Protein AF-A0A7Z7BJ30-F1 (afdb_monomer)

Sequence (105 aa):
MKLLREDDWEMKIEAAMLAGTHWANYALHRSELSSDSEDIVHNSMLVVNMLRKYSLAEGELLGALTEIEELRPLYVRGDLPDGSHAAERAMALLHSIRGLACRSR

Nearest PDB structures (foldseek):
  2n2n-assembly1_A  TM=3.942E-01  e=3.396E+00  Homo sapiens
  8dt0-assembly2_B  TM=4.851E-01  e=7.361E+00  synthetic construct
  2dnx-assembly1_A  TM=3.278E-01  e=3.576E+00  Homo sapiens
  6xxv-assembly2_F  TM=3.670E-01  e=4.873E+00  Homo sapiens

Organism: NCBI:txid1245441

Radius of gyration: 14.32 Å; Cα contacts (8 Å, |Δi|>4): 119; chains: 1; bounding box: 34×25×45 Å

pLDDT: mean 90.34, std 8.39, range [47.44, 98.5]

Secondary structure (DSSP, 8-state):
-PPP-TT-HHHHHHHHHHHHHHHHHHHHHHTTSS-TT---S-GGGS-HHHHHHHHHHHHHHHHHHHHHHHHHHHHTSS--S-HHHHHHHHHHHHHHHHHHHTT--

Solvent-accessible surface area (backbone atoms only — not comparable to full-atom values): 5785 Å² total; per-residue (Å²): 132,88,79,88,52,97,79,40,28,46,62,40,34,53,50,24,42,57,54,32,35,54,34,50,38,52,24,34,44,64,50,67,73,35,55,101,88,54,70,70,83,47,78,90,75,48,56,68,69,56,50,52,57,47,40,73,76,42,35,72,44,52,50,42,46,46,52,39,55,63,46,36,64,43,44,62,74,38,86,53,82,67,35,60,59,55,19,54,50,22,47,53,37,31,54,49,30,49,55,47,30,74,64,51,94

Foldseek 3Di:
DDDDDPLQLLVLLVVLLQLLQVLLQLLCVVLVNDDPVDGDNALVPDDPVSNVSSCVQQVLSVVLSNLSVVVCVPQNVHDDPDSSVNSVSSVVSSVVNNVSSVVRD

Mean predicted aligned error: 4.26 Å

Structure (mmCIF, N/CA/C/O backbone):
data_AF-A0A7Z7BJ30-F1
#
_entry.id   AF-A0A7Z7BJ30-F1
#
loop_
_atom_site.group_PDB
_atom_site.id
_atom_site.type_symbol
_atom_site.label_atom_id
_atom_site.label_alt_id
_atom_site.label_comp_id
_atom_site.label_asym_id
_atom_site.label_entity_id
_atom_site.label_seq_id
_atom_site.pdbx_PDB_ins_code
_atom_site.Cartn_x
_atom_site.Cartn_y
_atom_site.Cartn_z
_atom_site.occupancy
_atom_site.B_iso_or_equiv
_atom_site.auth_seq_id
_atom_site.auth_comp_id
_atom_site.auth_asym_id
_atom_site.auth_atom_id
_atom_site.pdbx_PDB_model_num
ATOM 1 N N . MET A 1 1 ? 7.277 4.815 -29.444 1.00 47.44 1 MET A N 1
ATOM 2 C CA . MET A 1 1 ? 6.148 4.763 -28.492 1.00 47.44 1 MET A CA 1
ATOM 3 C C . MET A 1 1 ? 6.207 3.409 -27.799 1.00 47.44 1 MET A C 1
ATOM 5 O O . MET A 1 1 ? 6.176 2.408 -28.506 1.00 47.44 1 MET A O 1
ATOM 9 N N . LYS A 1 2 ? 6.416 3.361 -26.476 1.00 63.12 2 LYS A N 1
ATOM 10 C CA . LYS A 1 2 ? 6.402 2.101 -25.709 1.00 63.12 2 LYS A CA 1
ATOM 11 C C . LYS A 1 2 ? 4.958 1.585 -25.727 1.00 63.12 2 LYS A C 1
ATOM 13 O O . LYS A 1 2 ? 4.051 2.317 -25.348 1.00 63.12 2 LYS A O 1
ATOM 18 N N . LEU A 1 3 ? 4.732 0.383 -26.254 1.00 70.31 3 LEU A N 1
ATOM 19 C CA . LEU A 1 3 ? 3.438 -0.293 -26.137 1.00 70.31 3 LEU A CA 1
ATOM 20 C C . LEU A 1 3 ? 3.333 -0.815 -24.702 1.00 70.31 3 LEU A C 1
ATOM 22 O O . LEU A 1 3 ? 4.185 -1.605 -24.300 1.00 70.31 3 LEU A O 1
ATOM 26 N N . LEU A 1 4 ? 2.328 -0.365 -23.949 1.00 74.81 4 LEU A N 1
ATOM 27 C CA . LEU A 1 4 ? 2.034 -0.903 -22.621 1.00 74.81 4 LEU A CA 1
ATOM 28 C C . LEU A 1 4 ? 1.449 -2.308 -22.794 1.00 74.81 4 LEU A C 1
ATOM 30 O O . LEU A 1 4 ? 0.451 -2.491 -23.493 1.00 74.81 4 LEU A O 1
ATOM 34 N N . ARG A 1 5 ? 2.127 -3.300 -22.225 1.00 80.06 5 ARG A N 1
ATOM 35 C CA . ARG A 1 5 ? 1.773 -4.721 -22.287 1.00 80.06 5 ARG A CA 1
ATOM 36 C C . ARG A 1 5 ? 1.413 -5.201 -20.883 1.00 80.06 5 ARG A C 1
ATOM 38 O O . ARG A 1 5 ? 1.693 -4.524 -19.904 1.00 80.06 5 ARG A O 1
ATOM 45 N N . GLU A 1 6 ? 0.790 -6.369 -20.779 1.00 81.25 6 GLU A N 1
ATOM 46 C CA . GLU A 1 6 ? 0.343 -6.933 -19.493 1.00 81.25 6 GLU A CA 1
ATOM 47 C C . GLU A 1 6 ? 1.484 -7.163 -18.485 1.00 81.25 6 GLU A C 1
ATOM 49 O O . GLU A 1 6 ? 1.256 -7.270 -17.279 1.00 81.25 6 GLU A O 1
ATOM 54 N N . ASP A 1 7 ? 2.722 -7.252 -18.965 1.00 83.94 7 ASP A N 1
ATOM 55 C CA . ASP A 1 7 ? 3.920 -7.394 -18.152 1.00 83.94 7 ASP A CA 1
ATOM 56 C C . ASP A 1 7 ? 4.490 -6.065 -17.641 1.00 83.94 7 ASP A C 1
ATOM 58 O O . ASP A 1 7 ? 5.434 -6.101 -16.851 1.00 83.94 7 ASP A O 1
ATOM 62 N N . ASP A 1 8 ? 3.896 -4.927 -18.013 1.00 90.25 8 ASP A N 1
ATOM 63 C CA . ASP A 1 8 ? 4.340 -3.606 -17.585 1.00 90.25 8 ASP A CA 1
ATOM 64 C C . ASP A 1 8 ? 4.310 -3.485 -16.052 1.00 90.25 8 ASP A C 1
ATOM 66 O O . ASP A 1 8 ? 3.283 -3.653 -15.384 1.00 90.25 8 ASP A O 1
ATOM 70 N N . TRP A 1 9 ? 5.487 -3.247 -15.478 1.00 91.81 9 TRP A N 1
ATOM 71 C CA . TRP A 1 9 ? 5.661 -3.195 -14.031 1.00 91.81 9 TRP A CA 1
ATOM 72 C C . TRP A 1 9 ? 4.987 -1.973 -13.416 1.00 91.81 9 TRP A C 1
ATOM 74 O O . TRP A 1 9 ? 4.491 -2.073 -12.296 1.00 91.81 9 TRP A O 1
ATOM 84 N N . GLU A 1 10 ? 4.918 -0.851 -14.138 1.00 92.75 10 GLU A N 1
ATOM 85 C CA . GLU A 1 10 ? 4.277 0.368 -13.646 1.00 92.75 10 GLU A CA 1
ATOM 86 C C . GLU A 1 10 ? 2.789 0.104 -13.411 1.00 92.75 10 GLU A C 1
ATOM 88 O O . GLU A 1 10 ? 2.264 0.401 -12.335 1.00 92.75 10 GLU A O 1
ATOM 93 N N . MET A 1 11 ? 2.138 -0.567 -14.369 1.00 93.31 11 MET A N 1
ATOM 94 C CA . MET A 1 11 ? 0.747 -1.004 -14.243 1.00 93.31 11 MET A CA 1
ATOM 95 C C . MET A 1 11 ? 0.530 -1.920 -13.034 1.00 93.31 11 MET A C 1
ATOM 97 O O . MET A 1 11 ? -0.444 -1.746 -12.302 1.00 93.31 11 MET A O 1
ATOM 101 N N . LYS A 1 12 ? 1.424 -2.886 -12.797 1.00 95.19 12 LYS A N 1
ATOM 102 C CA . LYS A 1 12 ? 1.307 -3.824 -11.667 1.00 95.19 12 LYS A CA 1
ATOM 103 C C . LYS A 1 12 ? 1.504 -3.138 -10.316 1.00 95.19 12 LYS A C 1
ATOM 105 O O . LYS A 1 12 ? 0.743 -3.410 -9.391 1.00 95.19 12 LYS A O 1
ATOM 110 N N . ILE A 1 13 ? 2.491 -2.248 -10.201 1.00 95.69 13 ILE A N 1
ATOM 111 C CA . ILE A 1 13 ? 2.775 -1.514 -8.959 1.00 95.69 13 ILE A CA 1
ATOM 112 C C . ILE A 1 13 ? 1.615 -0.564 -8.627 1.00 95.69 13 ILE A C 1
ATOM 114 O O . ILE A 1 13 ? 1.136 -0.568 -7.496 1.00 95.69 13 ILE A O 1
ATOM 118 N N . GLU A 1 14 ? 1.109 0.202 -9.599 1.00 95.12 14 GLU A N 1
ATOM 119 C CA . GLU A 1 14 ? -0.033 1.103 -9.374 1.00 95.12 14 GLU A CA 1
ATOM 120 C C . GLU A 1 14 ? -1.330 0.329 -9.081 1.00 95.12 14 GLU A C 1
ATOM 122 O O . GLU A 1 14 ? -2.102 0.724 -8.206 1.00 95.12 14 GLU A O 1
ATOM 127 N N . ALA A 1 15 ? -1.556 -0.818 -9.734 1.00 95.44 15 ALA A N 1
ATOM 128 C CA . ALA A 1 15 ? -2.685 -1.691 -9.411 1.00 95.44 15 ALA A CA 1
ATOM 129 C C . ALA A 1 15 ? -2.592 -2.244 -7.979 1.00 95.44 15 ALA A C 1
ATOM 131 O O . ALA A 1 15 ? -3.594 -2.264 -7.259 1.00 95.44 15 ALA A O 1
ATOM 132 N N . ALA A 1 16 ? -1.395 -2.660 -7.553 1.00 97.56 16 ALA A N 1
ATOM 133 C CA . ALA A 1 16 ? -1.146 -3.118 -6.191 1.00 97.56 16 ALA A CA 1
ATOM 134 C C . ALA A 1 16 ? -1.373 -2.006 -5.162 1.00 97.56 16 ALA A C 1
ATOM 136 O O . ALA A 1 16 ? -1.999 -2.262 -4.135 1.00 97.56 16 ALA A O 1
ATOM 137 N N . MET A 1 17 ? -0.933 -0.781 -5.460 1.00 97.19 17 MET A N 1
ATOM 138 C CA . MET A 1 17 ? -1.161 0.389 -4.612 1.00 97.19 17 MET A CA 1
ATOM 139 C C . MET A 1 17 ? -2.657 0.653 -4.432 1.00 97.19 17 MET A C 1
ATOM 141 O O . MET A 1 17 ? -3.145 0.675 -3.305 1.00 97.19 17 MET A O 1
ATOM 145 N N . LEU A 1 18 ? -3.402 0.797 -5.534 1.00 96.50 18 LEU A N 1
ATOM 146 C CA . LEU A 1 18 ? -4.824 1.136 -5.486 1.00 96.50 18 LEU A CA 1
ATOM 147 C C . LEU A 1 18 ? -5.638 0.062 -4.751 1.00 96.50 18 LEU A C 1
ATOM 149 O O . LEU A 1 18 ? -6.412 0.368 -3.845 1.00 96.50 18 LEU A O 1
ATOM 153 N N . ALA A 1 19 ? -5.440 -1.210 -5.104 1.00 97.81 19 ALA A N 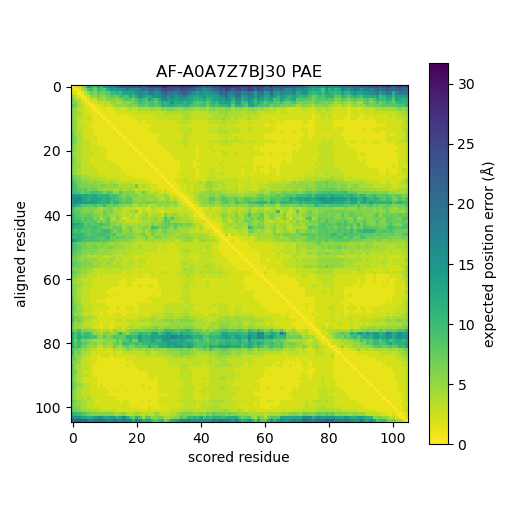1
ATOM 154 C CA . ALA A 1 19 ? -6.135 -2.310 -4.445 1.00 97.81 19 ALA A CA 1
ATOM 155 C C . ALA A 1 19 ? -5.711 -2.462 -2.973 1.00 97.81 19 ALA A C 1
ATOM 157 O O . ALA A 1 19 ? -6.553 -2.749 -2.122 1.00 97.81 19 ALA A O 1
ATOM 158 N N . GLY A 1 20 ? -4.426 -2.262 -2.666 1.00 97.44 20 GLY A N 1
ATOM 159 C CA . GLY A 1 20 ? -3.882 -2.329 -1.311 1.00 97.44 20 GLY A CA 1
ATOM 160 C C . GLY A 1 20 ? -4.503 -1.283 -0.390 1.00 97.44 20 GLY A C 1
ATOM 161 O O . GLY A 1 20 ? -4.926 -1.627 0.713 1.00 97.44 20 GLY A O 1
ATOM 162 N N . THR A 1 21 ? -4.654 -0.046 -0.869 1.00 97.19 21 THR A N 1
ATOM 163 C CA . THR A 1 21 ? -5.345 1.026 -0.142 1.00 97.19 21 THR A CA 1
ATOM 164 C C . THR A 1 21 ? -6.787 0.642 0.195 1.00 97.19 21 THR A C 1
ATOM 166 O O . THR A 1 21 ? -7.202 0.768 1.344 1.00 97.19 21 THR A O 1
ATOM 169 N N . HIS A 1 22 ? -7.542 0.090 -0.760 1.00 96.75 22 HIS A N 1
ATOM 170 C CA . HIS A 1 22 ? -8.919 -0.340 -0.491 1.00 96.75 22 HIS A CA 1
ATOM 171 C C . HIS A 1 22 ? -9.006 -1.474 0.541 1.00 96.75 22 HIS A C 1
ATOM 173 O O . HIS A 1 22 ? -9.925 -1.485 1.358 1.00 96.75 22 HIS A O 1
ATOM 179 N N . TRP A 1 23 ? -8.054 -2.410 0.552 1.00 97.44 23 TRP A N 1
ATOM 180 C CA . TRP A 1 23 ? -7.991 -3.436 1.598 1.00 97.44 23 TRP A CA 1
ATOM 181 C C . TRP A 1 23 ? -7.629 -2.860 2.971 1.00 97.44 23 TRP A C 1
ATOM 183 O O . TRP A 1 23 ? -8.168 -3.325 3.974 1.00 97.44 23 TRP A O 1
ATOM 193 N N . ALA A 1 24 ? -6.758 -1.850 3.024 1.00 95.75 24 ALA A N 1
ATOM 194 C CA . ALA A 1 24 ? -6.449 -1.139 4.262 1.00 95.75 24 ALA A CA 1
ATOM 195 C C . ALA A 1 24 ? -7.684 -0.433 4.825 1.00 95.75 24 ALA A C 1
ATOM 197 O O . ALA A 1 24 ? -8.015 -0.627 5.993 1.00 95.75 24 ALA A O 1
ATOM 198 N N . ASN A 1 25 ? -8.413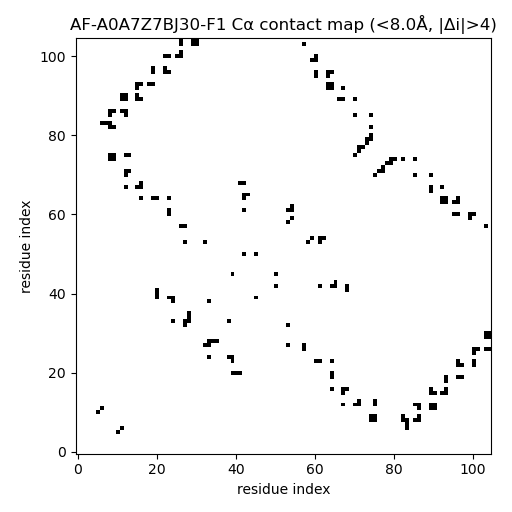 0.304 3.986 1.00 95.19 25 ASN A N 1
ATOM 199 C CA . ASN A 1 25 ? -9.652 0.963 4.399 1.00 95.19 25 ASN A CA 1
ATOM 200 C C . ASN A 1 25 ? -10.693 -0.059 4.850 1.00 95.19 25 ASN A C 1
ATOM 202 O O . ASN A 1 25 ? -11.283 0.104 5.912 1.00 95.19 25 ASN A O 1
ATOM 206 N N . TYR A 1 26 ? -10.852 -1.169 4.119 1.00 95.12 26 TYR A N 1
ATOM 207 C CA . TYR A 1 26 ? -11.722 -2.267 4.543 1.00 95.12 26 TYR A CA 1
ATOM 208 C C . TYR A 1 26 ? -11.398 -2.753 5.964 1.00 95.12 26 TYR A C 1
ATOM 210 O O . TYR A 1 26 ? -12.310 -2.888 6.779 1.00 95.12 26 TYR A O 1
ATOM 218 N N . ALA A 1 27 ? -10.120 -2.995 6.274 1.00 94.94 27 ALA A N 1
ATOM 219 C CA . ALA A 1 27 ? -9.694 -3.423 7.606 1.00 94.94 27 ALA A CA 1
ATOM 220 C C . ALA A 1 27 ? -10.024 -2.369 8.677 1.00 94.94 27 ALA A C 1
ATOM 222 O O . ALA A 1 27 ? -10.602 -2.693 9.712 1.00 94.94 27 ALA A O 1
ATOM 223 N N . LEU A 1 28 ? -9.721 -1.099 8.403 1.00 93.88 28 LEU A N 1
ATOM 224 C CA . LEU A 1 28 ? -9.933 -0.001 9.347 1.00 93.88 28 LEU A CA 1
ATOM 225 C C . LEU A 1 28 ? -11.412 0.291 9.613 1.00 93.88 28 LEU A C 1
ATOM 227 O O . LEU A 1 28 ? -11.775 0.508 10.770 1.00 93.88 28 LEU A O 1
ATOM 231 N N . HIS A 1 29 ? -12.264 0.248 8.586 1.00 93.62 29 HIS A N 1
ATOM 232 C CA . HIS A 1 29 ? -13.712 0.388 8.752 1.00 93.62 29 HIS A CA 1
ATOM 233 C C . HIS A 1 29 ? -14.285 -0.778 9.543 1.00 93.62 29 HIS A C 1
ATOM 235 O O . HIS A 1 29 ? -15.097 -0.582 10.444 1.00 93.62 29 HIS A O 1
ATOM 241 N N . ARG A 1 30 ? -13.841 -2.000 9.233 1.00 92.38 30 ARG A N 1
ATOM 242 C CA . ARG A 1 30 ? -14.302 -3.198 9.931 1.00 92.38 30 ARG A CA 1
ATOM 243 C C . ARG A 1 30 ? -13.966 -3.161 11.422 1.00 92.38 30 ARG A C 1
ATOM 245 O O . ARG A 1 30 ? -14.793 -3.578 12.223 1.00 92.38 30 ARG A O 1
ATOM 252 N N . SER A 1 31 ? -12.806 -2.620 11.780 1.00 89.69 31 SER A N 1
ATOM 253 C CA . SER A 1 31 ? -12.393 -2.433 13.173 1.00 89.69 31 SER A CA 1
ATOM 254 C C . SER A 1 31 ? -12.875 -1.110 13.792 1.00 89.69 31 SER A C 1
ATOM 256 O O . SER A 1 31 ? -12.400 -0.737 14.865 1.00 89.69 31 SER A O 1
ATOM 258 N N . GLU A 1 32 ? -13.788 -0.384 13.133 1.00 91.12 32 GLU A N 1
ATOM 259 C CA . GLU A 1 32 ? -14.370 0.89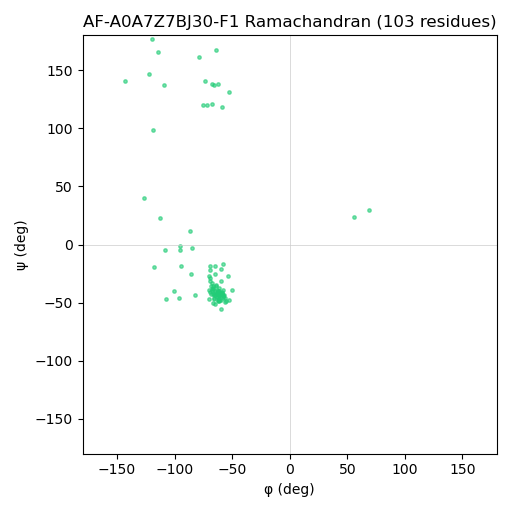4 13.587 1.00 91.12 32 GLU A CA 1
ATOM 260 C C . GLU A 1 32 ? -13.322 1.990 13.888 1.00 91.12 32 GLU A C 1
ATOM 262 O O . GLU A 1 32 ? -13.548 2.928 14.660 1.00 91.12 32 GLU A O 1
ATOM 267 N N . LEU A 1 33 ? -12.137 1.890 13.278 1.00 89.50 33 LEU A N 1
ATOM 268 C CA . LEU A 1 33 ? -11.042 2.842 13.468 1.00 89.50 33 LEU A CA 1
ATOM 269 C C . LEU A 1 33 ? -11.155 4.052 12.543 1.00 89.50 33 LEU A C 1
ATOM 271 O O . LEU A 1 33 ? -10.644 5.116 12.905 1.00 89.50 33 LEU A O 1
ATOM 275 N N . SER A 1 34 ? -11.816 3.913 11.398 1.00 89.25 34 SER A N 1
ATOM 276 C CA . SER A 1 34 ? -12.171 4.997 10.477 1.00 89.25 34 SER A CA 1
ATOM 277 C C . SER A 1 34 ? -13.686 5.041 10.269 1.00 89.25 34 SER A C 1
ATOM 279 O O . SER A 1 34 ? -14.358 4.009 10.299 1.00 89.25 34 SER A O 1
ATOM 281 N N . SER A 1 35 ? -14.236 6.240 10.070 1.00 85.19 35 SER A N 1
ATOM 282 C CA . SER A 1 35 ? -15.649 6.399 9.701 1.00 85.19 35 SER A CA 1
ATOM 283 C C . SER A 1 35 ? -15.861 6.121 8.214 1.00 85.19 35 SER A C 1
ATOM 285 O O . SER A 1 35 ? -14.923 6.234 7.436 1.00 85.19 35 SER A O 1
ATOM 287 N N . ASP A 1 36 ? -17.096 5.849 7.790 1.00 78.38 36 ASP A N 1
ATOM 288 C CA . ASP A 1 36 ? -17.445 5.612 6.374 1.00 78.38 36 ASP A CA 1
ATOM 289 C C . ASP A 1 36 ? -17.082 6.776 5.428 1.00 78.38 36 ASP A C 1
ATOM 291 O O . ASP A 1 36 ? -17.064 6.617 4.211 1.00 78.38 36 ASP A O 1
ATOM 295 N N . SER A 1 37 ? -16.824 7.969 5.972 1.00 81.56 37 SER A N 1
ATOM 296 C CA . SER A 1 37 ? -16.386 9.148 5.217 1.00 81.56 37 SER A CA 1
ATOM 297 C C . SER A 1 37 ? -14.866 9.344 5.203 1.00 81.56 37 SER A C 1
ATOM 299 O O . SER A 1 37 ? -14.390 10.334 4.647 1.00 81.56 37 SER A O 1
ATOM 301 N N . GLU A 1 38 ? -14.111 8.477 5.877 1.00 84.12 38 GLU A N 1
ATOM 302 C CA . GLU A 1 38 ? -12.670 8.603 6.082 1.00 84.12 38 GLU A CA 1
ATOM 303 C C . GLU A 1 38 ? -11.925 7.417 5.459 1.00 84.12 38 GLU A C 1
ATOM 305 O O . GLU A 1 38 ? -11.802 6.349 6.054 1.00 84.12 38 GLU A O 1
ATOM 310 N N . ASP A 1 39 ? -11.393 7.651 4.260 1.00 90.00 39 ASP A N 1
ATOM 311 C CA . ASP A 1 39 ? -10.575 6.706 3.507 1.00 90.00 39 ASP A CA 1
ATOM 312 C C . ASP A 1 39 ? -9.111 7.159 3.476 1.00 90.00 39 ASP A C 1
ATOM 314 O O . ASP A 1 39 ? -8.800 8.325 3.201 1.00 90.00 39 ASP A O 1
ATOM 318 N N . ILE A 1 40 ? -8.185 6.219 3.670 1.00 88.19 40 ILE A N 1
ATOM 319 C CA . ILE A 1 40 ? -6.790 6.419 3.276 1.00 88.19 40 ILE A CA 1
ATOM 320 C C . ILE A 1 40 ? -6.746 6.478 1.746 1.00 88.19 40 ILE A C 1
ATOM 322 O O . ILE A 1 40 ? -7.387 5.678 1.068 1.00 88.19 40 ILE A O 1
ATOM 326 N N . VAL A 1 41 ? -5.962 7.410 1.201 1.00 85.06 41 VAL A N 1
ATOM 327 C CA . VAL A 1 41 ? -5.600 7.447 -0.230 1.00 85.06 41 VAL A CA 1
ATOM 328 C C . VAL A 1 41 ? -4.135 7.038 -0.407 1.00 85.06 41 VAL A C 1
ATOM 330 O O . VAL A 1 41 ? -3.808 6.178 -1.220 1.00 85.06 41 VAL A O 1
ATOM 333 N N . HIS A 1 42 ? -3.269 7.622 0.420 1.00 85.31 42 HIS A N 1
ATOM 334 C CA . HIS A 1 42 ? -1.839 7.356 0.515 1.00 85.31 42 HIS A CA 1
ATOM 335 C C . HIS A 1 42 ? -1.421 7.436 1.982 1.00 85.31 42 HIS A C 1
ATOM 337 O O . HIS A 1 42 ? -1.866 8.345 2.692 1.00 85.31 42 HIS A O 1
ATOM 343 N N . ASN A 1 43 ? -0.532 6.550 2.433 1.00 80.19 43 ASN A N 1
ATOM 344 C CA . ASN A 1 43 ? -0.022 6.602 3.804 1.00 80.19 43 ASN A CA 1
ATOM 345 C C . ASN A 1 43 ? 0.763 7.897 4.040 1.00 80.19 43 ASN A C 1
ATOM 347 O O . ASN A 1 43 ? 0.665 8.493 5.113 1.00 80.19 43 ASN A O 1
ATOM 351 N N . SER A 1 44 ? 1.477 8.380 3.017 1.00 81.75 44 SER A N 1
ATOM 352 C CA . SER A 1 44 ? 2.222 9.646 3.066 1.00 81.75 44 SER A CA 1
ATOM 353 C C . SER A 1 44 ? 1.344 10.894 3.229 1.00 81.75 44 SER A C 1
ATOM 355 O O . SER A 1 44 ? 1.841 11.940 3.643 1.00 81.75 44 SER A O 1
ATOM 357 N N . MET A 1 45 ? 0.044 10.799 2.932 1.00 87.06 45 MET A N 1
ATOM 358 C CA . MET A 1 45 ? -0.909 11.910 3.047 1.00 87.06 45 MET A CA 1
ATOM 359 C C . MET A 1 45 ? -1.669 11.915 4.378 1.00 87.06 45 MET A C 1
ATOM 361 O O . MET A 1 45 ? -2.430 12.846 4.647 1.00 87.06 45 MET A O 1
ATOM 365 N N . LEU A 1 46 ? -1.476 10.900 5.225 1.00 83.81 46 LEU A N 1
ATOM 366 C CA . LEU A 1 46 ? -2.122 10.846 6.529 1.00 83.81 46 LEU A CA 1
ATOM 367 C C . LEU A 1 46 ? -1.489 11.831 7.508 1.00 83.81 46 LEU A C 1
ATOM 369 O O . LEU A 1 46 ? -0.270 11.960 7.624 1.00 83.81 46 LEU A O 1
ATOM 373 N N . VAL A 1 47 ? -2.340 12.471 8.309 1.00 86.25 47 VAL A N 1
ATOM 374 C CA . VAL A 1 47 ? -1.880 13.213 9.484 1.00 86.25 47 VAL A CA 1
ATOM 375 C C . VAL A 1 47 ? -1.203 12.234 10.448 1.00 86.25 47 VAL A C 1
ATOM 377 O O . VAL A 1 47 ? -1.721 11.149 10.706 1.00 86.25 47 VAL A O 1
ATOM 380 N N . VAL A 1 48 ? -0.070 12.633 11.036 1.00 85.50 48 VAL A N 1
ATOM 381 C CA . VAL A 1 48 ? 0.781 11.770 11.884 1.00 85.50 48 VAL A CA 1
ATOM 382 C C . VAL A 1 48 ? 0.001 11.026 12.974 1.00 85.50 48 VAL A C 1
ATOM 384 O O . VAL A 1 48 ? 0.277 9.859 13.244 1.00 85.50 48 VAL A O 1
ATOM 387 N N . ASN A 1 49 ? -0.987 11.673 13.598 1.00 84.69 49 ASN A N 1
ATOM 388 C CA . ASN A 1 49 ? -1.805 11.037 14.632 1.00 84.69 49 ASN A CA 1
ATOM 389 C C . ASN A 1 49 ? -2.691 9.908 14.080 1.00 84.69 49 ASN A C 1
ATOM 391 O O . ASN A 1 49 ? -2.854 8.899 14.761 1.00 84.69 49 ASN A O 1
ATOM 395 N N . MET A 1 50 ? -3.207 10.045 12.855 1.00 86.19 50 MET A N 1
ATOM 396 C CA . MET A 1 50 ? -3.995 9.003 12.188 1.00 86.19 50 MET A CA 1
ATOM 397 C C . MET A 1 50 ? -3.112 7.827 11.795 1.00 86.19 50 MET A C 1
ATOM 399 O O . MET A 1 50 ? -3.427 6.695 12.147 1.00 86.19 50 MET A O 1
ATOM 403 N N . LEU A 1 51 ? -1.949 8.100 11.192 1.00 87.62 51 LEU A N 1
ATOM 404 C CA . LEU A 1 51 ? -0.972 7.057 10.880 1.00 87.62 51 LEU A CA 1
ATOM 405 C C . LEU A 1 51 ? -0.573 6.278 12.140 1.00 87.62 51 LEU A C 1
ATOM 407 O O . LEU A 1 51 ? -0.592 5.055 12.137 1.00 87.62 51 LEU A O 1
ATOM 411 N N . ARG A 1 52 ? -0.286 6.962 13.256 1.00 90.06 52 ARG A N 1
ATOM 412 C CA . ARG A 1 52 ? 0.024 6.295 14.533 1.00 90.06 52 ARG A CA 1
ATOM 413 C C . ARG A 1 52 ? -1.136 5.453 15.053 1.00 90.06 52 ARG A C 1
ATOM 415 O O . ARG A 1 52 ? -0.910 4.315 15.451 1.00 90.06 52 ARG A O 1
ATOM 422 N N . LYS A 1 53 ? -2.354 6.005 15.067 1.00 91.56 53 LYS A N 1
ATOM 423 C CA . LYS A 1 53 ? -3.562 5.294 15.510 1.00 91.56 53 LYS A CA 1
ATOM 424 C C . LYS A 1 53 ? -3.756 4.012 14.702 1.00 91.56 53 LYS A C 1
ATOM 426 O O . LYS A 1 53 ? -3.936 2.952 15.290 1.00 91.56 53 LYS A O 1
ATOM 431 N N . TYR A 1 54 ? -3.687 4.106 13.379 1.00 92.50 54 TYR A N 1
ATOM 432 C CA . TYR A 1 54 ? -3.890 2.962 12.502 1.00 92.50 54 TYR A CA 1
ATOM 433 C C . TYR A 1 54 ? -2.742 1.954 12.608 1.00 92.50 54 TYR A C 1
ATOM 435 O O . TYR A 1 54 ? -3.008 0.763 12.718 1.00 92.50 54 TYR A O 1
ATOM 443 N N . SER A 1 55 ? -1.483 2.396 12.691 1.00 91.31 55 SER A N 1
ATOM 444 C CA . SER A 1 55 ? -0.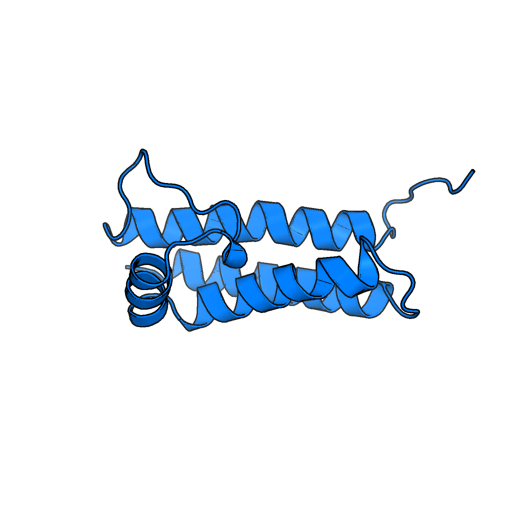334 1.491 12.844 1.00 91.31 55 SER A CA 1
ATOM 445 C C . SER A 1 55 ? -0.326 0.720 14.166 1.00 91.31 55 SER A C 1
ATOM 447 O O . SER A 1 55 ? 0.266 -0.353 14.235 1.00 91.31 55 SER A O 1
ATOM 449 N N . LEU A 1 56 ? -0.963 1.239 15.221 1.00 92.19 56 LEU A N 1
ATOM 450 C CA . LEU A 1 56 ? -1.123 0.499 16.477 1.00 92.19 56 LEU A CA 1
ATOM 451 C C . LEU A 1 56 ? -2.086 -0.687 16.345 1.00 92.19 56 LEU A C 1
ATOM 453 O O . LEU A 1 56 ? -1.934 -1.661 17.076 1.00 92.19 56 LEU A O 1
ATOM 457 N N . ALA A 1 57 ? -3.061 -0.604 15.441 1.00 91.38 57 ALA A N 1
ATOM 458 C CA . ALA A 1 57 ? -4.044 -1.659 15.225 1.00 91.38 57 ALA A CA 1
ATOM 459 C C . ALA A 1 57 ? -3.661 -2.593 14.069 1.00 91.38 57 ALA A C 1
ATOM 461 O O . ALA A 1 57 ? -3.714 -3.808 14.214 1.00 91.38 57 ALA A O 1
ATOM 462 N N . GLU A 1 58 ? -3.236 -2.018 12.946 1.00 93.81 58 GLU A N 1
ATOM 463 C CA . GLU A 1 58 ? -3.024 -2.692 11.660 1.00 93.81 58 GLU A CA 1
ATOM 464 C C . GLU A 1 58 ? -1.604 -2.430 11.123 1.00 93.81 58 GLU A C 1
ATOM 466 O O . GLU A 1 58 ? -1.382 -2.194 9.935 1.00 93.81 58 GLU A O 1
ATOM 471 N N . GLY A 1 59 ? -0.609 -2.435 12.016 1.00 93.31 59 GLY A N 1
ATOM 472 C CA . GLY A 1 59 ? 0.772 -2.050 11.703 1.00 93.31 59 GLY A CA 1
ATOM 473 C C . GLY A 1 59 ? 1.438 -2.879 10.604 1.00 93.31 59 GLY A C 1
ATOM 474 O O . GLY A 1 59 ? 2.112 -2.315 9.746 1.00 93.31 59 GLY A O 1
ATOM 475 N N . GLU A 1 60 ? 1.226 -4.198 10.583 1.00 95.69 60 GLU A N 1
ATOM 476 C CA . GLU A 1 60 ? 1.757 -5.062 9.516 1.00 95.69 60 GLU A CA 1
ATOM 477 C C . GLU A 1 60 ? 1.135 -4.732 8.154 1.00 95.69 60 GLU A C 1
ATOM 479 O O . GLU A 1 60 ? 1.834 -4.691 7.140 1.00 95.69 60 GLU A O 1
ATOM 484 N N . LEU A 1 61 ? -0.172 -4.454 8.136 1.00 96.00 61 LEU A N 1
ATOM 485 C CA . LEU A 1 61 ? -0.905 -4.113 6.923 1.00 96.00 61 LEU A CA 1
ATOM 486 C C . LEU A 1 61 ? -0.422 -2.772 6.370 1.00 96.00 61 LEU A C 1
ATOM 488 O O . LEU A 1 61 ? -0.076 -2.679 5.191 1.00 96.00 61 LEU A O 1
ATOM 492 N N . LEU A 1 62 ? -0.363 -1.741 7.217 1.00 95.38 62 LEU A N 1
A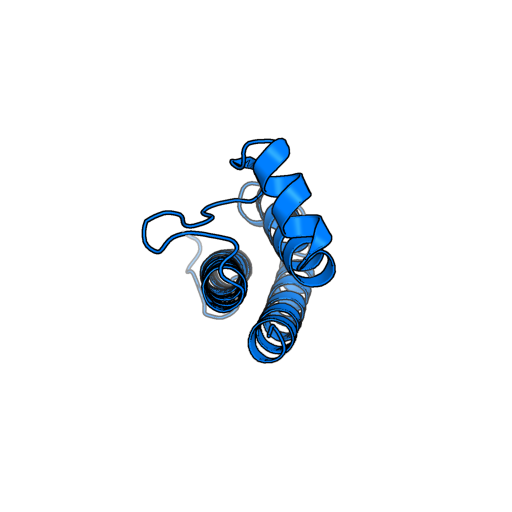TOM 493 C CA . LEU A 1 62 ? 0.090 -0.416 6.796 1.00 95.38 62 LEU A CA 1
ATOM 494 C C . LEU A 1 62 ? 1.570 -0.405 6.436 1.00 95.38 62 LEU A C 1
ATOM 496 O O . LEU A 1 62 ? 1.947 0.307 5.513 1.00 95.38 62 LEU A O 1
ATOM 500 N N . GLY A 1 63 ? 2.398 -1.209 7.106 1.00 96.31 63 GLY A N 1
ATOM 501 C CA . GLY A 1 63 ? 3.795 -1.402 6.729 1.00 96.31 63 GLY A CA 1
ATOM 502 C C . GLY A 1 63 ? 3.925 -1.955 5.310 1.00 96.31 63 GLY A C 1
ATOM 503 O O . GLY A 1 63 ? 4.655 -1.389 4.499 1.00 96.31 63 GLY A O 1
ATOM 504 N N . ALA A 1 64 ? 3.157 -2.996 4.976 1.00 97.50 64 ALA A N 1
ATOM 505 C CA . ALA A 1 64 ? 3.134 -3.550 3.625 1.00 97.50 64 ALA A CA 1
ATOM 506 C C . ALA A 1 64 ? 2.622 -2.542 2.580 1.00 97.50 64 ALA A C 1
ATOM 508 O O . ALA A 1 64 ? 3.169 -2.476 1.481 1.00 97.50 64 ALA A O 1
ATOM 509 N N . LEU A 1 65 ? 1.602 -1.741 2.913 1.00 97.38 65 LEU A N 1
ATOM 510 C CA . LEU A 1 65 ? 1.091 -0.698 2.017 1.00 97.38 65 LEU A CA 1
ATOM 511 C C . LEU A 1 65 ? 2.117 0.424 1.795 1.00 97.38 65 LEU A C 1
ATOM 513 O O . LEU A 1 65 ? 2.311 0.851 0.659 1.00 97.38 65 LEU A O 1
ATOM 517 N N . THR A 1 66 ? 2.806 0.862 2.852 1.00 96.81 66 THR A N 1
ATOM 518 C CA . THR A 1 66 ? 3.895 1.845 2.758 1.00 96.81 66 THR A CA 1
ATOM 519 C C . THR A 1 66 ? 5.004 1.340 1.847 1.00 96.81 66 THR A C 1
ATOM 521 O O . THR A 1 66 ? 5.474 2.090 0.999 1.00 96.81 66 THR A O 1
ATOM 524 N N . GLU A 1 67 ? 5.384 0.067 1.959 1.00 97.06 67 GLU A N 1
ATOM 525 C CA . GLU A 1 67 ? 6.416 -0.501 1.092 1.00 97.06 67 GLU A CA 1
ATOM 526 C C . GLU A 1 67 ? 5.996 -0.465 -0.390 1.00 97.06 67 GLU A C 1
ATOM 528 O O . GLU A 1 67 ? 6.799 -0.086 -1.238 1.00 97.06 67 GLU A O 1
ATOM 533 N N . ILE A 1 68 ? 4.730 -0.766 -0.724 1.00 96.94 68 ILE A N 1
ATOM 534 C CA . ILE A 1 68 ? 4.221 -0.591 -2.100 1.00 96.94 68 ILE A CA 1
ATOM 535 C C . ILE A 1 68 ? 4.319 0.879 -2.531 1.00 96.94 68 ILE A C 1
ATOM 537 O O . ILE A 1 68 ? 4.737 1.171 -3.654 1.00 96.94 68 ILE A O 1
ATOM 541 N N . GLU A 1 69 ? 3.948 1.810 -1.653 1.00 95.69 69 GLU A N 1
ATOM 542 C CA . GLU A 1 69 ? 3.990 3.243 -1.942 1.00 95.69 69 GLU A CA 1
ATOM 543 C C . GLU A 1 69 ? 5.420 3.733 -2.222 1.00 95.69 69 GLU A C 1
ATOM 545 O O . GLU A 1 69 ? 5.629 4.498 -3.165 1.00 95.69 69 GLU A O 1
ATOM 550 N N . GLU A 1 70 ? 6.408 3.236 -1.476 1.00 95.00 70 GLU A N 1
ATOM 551 C CA . GLU A 1 70 ? 7.833 3.558 -1.629 1.00 95.00 70 GLU A CA 1
ATOM 552 C C . GLU A 1 70 ? 8.457 2.996 -2.918 1.00 95.00 70 GLU A C 1
ATOM 554 O O . GLU A 1 70 ? 9.438 3.552 -3.419 1.00 95.00 70 GLU A O 1
ATOM 559 N N . LEU A 1 71 ? 7.873 1.956 -3.526 1.00 94.88 71 LEU A N 1
ATOM 560 C CA . LEU A 1 71 ? 8.301 1.475 -4.848 1.00 94.88 71 LEU A CA 1
ATOM 561 C C . LEU A 1 71 ? 7.940 2.465 -5.970 1.00 94.88 71 LEU A C 1
ATOM 563 O O . LEU A 1 71 ? 8.622 2.520 -6.997 1.00 94.88 71 LEU A O 1
ATOM 567 N N . ARG A 1 72 ? 6.886 3.274 -5.806 1.00 93.81 72 ARG A N 1
ATOM 568 C CA . ARG A 1 72 ? 6.359 4.124 -6.891 1.00 93.81 72 ARG A CA 1
ATOM 569 C C . ARG A 1 72 ? 7.329 5.224 -7.340 1.00 93.81 72 ARG A C 1
ATOM 571 O O . ARG A 1 72 ? 7.522 5.353 -8.553 1.00 93.81 72 ARG A O 1
ATOM 578 N N . PRO A 1 73 ? 7.973 5.999 -6.443 1.00 92.06 73 PRO A N 1
ATOM 579 C CA . PRO A 1 73 ? 8.952 7.003 -6.853 1.00 92.06 73 PRO A CA 1
ATOM 580 C C . PRO A 1 73 ? 10.136 6.419 -7.628 1.00 92.06 73 PRO A C 1
ATOM 582 O O . PRO A 1 73 ? 10.678 7.094 -8.496 1.00 92.06 73 PRO A O 1
ATOM 585 N N . LEU A 1 74 ? 10.523 5.176 -7.327 1.00 89.94 74 LEU A N 1
ATOM 586 C CA . LEU A 1 74 ? 11.690 4.524 -7.916 1.00 89.94 74 LEU A CA 1
ATOM 587 C C . LEU A 1 74 ? 11.398 3.914 -9.293 1.00 89.94 74 LEU A C 1
ATOM 589 O O . LEU A 1 74 ? 12.210 4.072 -10.202 1.00 89.94 74 LEU A O 1
ATOM 593 N N . TYR A 1 75 ? 10.250 3.244 -9.443 1.00 90.69 75 TYR A N 1
ATOM 594 C CA . TYR A 1 75 ? 9.975 2.379 -10.601 1.00 90.69 75 TYR A CA 1
ATOM 595 C C . TYR 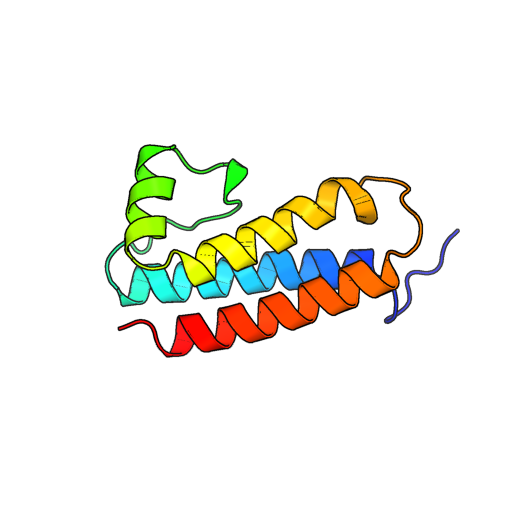A 1 75 ? 8.792 2.818 -11.473 1.00 90.69 75 TYR A C 1
ATOM 597 O O . TYR A 1 75 ? 8.693 2.374 -12.612 1.00 90.69 75 TYR A O 1
ATOM 605 N N . VAL A 1 76 ? 7.883 3.652 -10.951 1.00 88.38 76 VAL A N 1
ATOM 606 C CA . VAL A 1 76 ? 6.735 4.189 -11.712 1.00 88.38 76 VAL A CA 1
ATOM 607 C C . VAL A 1 76 ? 7.004 5.613 -12.188 1.00 88.38 76 VAL A C 1
ATOM 609 O O . VAL A 1 76 ? 6.616 6.010 -13.282 1.00 88.38 76 VAL A O 1
ATOM 612 N N . ARG A 1 77 ? 7.638 6.419 -11.333 1.00 85.56 77 ARG A N 1
ATOM 613 C CA . ARG A 1 77 ? 8.002 7.813 -11.632 1.00 85.56 77 ARG A CA 1
ATOM 614 C C . ARG A 1 77 ? 9.503 8.011 -11.839 1.00 85.56 77 ARG A C 1
ATOM 616 O O . ARG A 1 77 ? 9.905 9.127 -12.151 1.00 85.56 77 ARG A O 1
ATOM 623 N N . GLY A 1 78 ? 10.296 6.964 -11.632 1.00 81.31 78 GLY A N 1
ATOM 624 C CA . GLY A 1 78 ? 11.750 6.973 -11.746 1.00 81.31 78 GLY A CA 1
ATOM 625 C C . GLY A 1 78 ? 12.250 5.997 -12.808 1.00 81.31 78 GLY A C 1
ATOM 626 O O . GLY A 1 78 ? 11.472 5.263 -13.411 1.00 81.31 78 GLY A O 1
ATOM 627 N N . ASP A 1 79 ? 13.567 5.994 -13.009 1.00 78.62 79 ASP A N 1
ATOM 628 C CA . ASP A 1 79 ? 14.236 5.273 -14.100 1.00 78.62 79 ASP A CA 1
ATOM 629 C C . ASP A 1 79 ? 15.102 4.102 -13.598 1.00 78.62 79 ASP A C 1
ATOM 631 O O . ASP A 1 79 ? 16.071 3.710 -14.257 1.00 78.62 79 ASP A O 1
ATOM 635 N N . LEU A 1 80 ? 14.817 3.561 -12.404 1.00 84.38 80 LEU A N 1
ATOM 636 C CA . LEU A 1 80 ? 15.598 2.436 -11.886 1.00 84.38 80 LEU A CA 1
ATOM 637 C C . LEU A 1 80 ? 15.400 1.179 -12.753 1.00 84.38 80 LEU A C 1
ATOM 639 O O . LEU A 1 80 ? 14.267 0.859 -13.130 1.00 84.38 80 LEU A O 1
ATOM 643 N N . PRO A 1 81 ? 16.487 0.440 -13.051 1.00 78.62 81 PRO A N 1
ATOM 644 C CA . PRO A 1 81 ? 16.382 -0.860 -13.700 1.00 78.62 81 PRO A CA 1
ATOM 645 C C . PRO A 1 81 ? 15.647 -1.864 -12.797 1.00 78.62 81 PRO A C 1
ATOM 647 O O . PRO A 1 81 ? 15.448 -1.627 -11.610 1.00 78.62 81 PRO A O 1
ATOM 650 N N . ASP A 1 82 ? 15.262 -3.009 -13.361 1.00 81.69 82 ASP A N 1
ATOM 651 C CA . ASP A 1 82 ? 14.664 -4.142 -12.635 1.00 81.69 82 ASP A CA 1
ATOM 652 C C . ASP A 1 82 ? 13.250 -3.920 -12.058 1.00 81.69 82 ASP A C 1
ATOM 654 O O . ASP A 1 82 ? 12.835 -4.587 -11.106 1.00 81.69 82 ASP A O 1
ATOM 658 N N . GLY A 1 83 ? 12.439 -3.073 -12.705 1.00 88.31 83 GLY A N 1
ATOM 659 C CA . GLY A 1 83 ? 11.029 -2.854 -12.343 1.00 88.31 83 GLY A CA 1
ATOM 660 C C . GLY A 1 83 ? 10.176 -4.133 -12.266 1.00 88.31 83 GLY A C 1
ATOM 661 O O . GLY A 1 83 ? 9.236 -4.199 -11.477 1.00 88.31 83 GLY A O 1
ATOM 662 N N . SER A 1 84 ? 10.531 -5.192 -13.003 1.00 91.19 84 SER A N 1
ATOM 663 C CA . SER A 1 84 ? 9.859 -6.498 -12.913 1.00 91.19 84 SER A CA 1
ATOM 664 C C . SER A 1 84 ? 9.910 -7.096 -11.504 1.00 91.19 84 SER A C 1
ATOM 666 O O . SER A 1 84 ? 8.893 -7.588 -11.018 1.00 91.19 84 SER A O 1
ATOM 668 N N . HIS A 1 85 ? 11.055 -7.007 -10.818 1.00 93.25 85 HIS A N 1
ATOM 669 C CA . HIS A 1 85 ? 11.186 -7.519 -9.453 1.00 93.25 85 HIS A CA 1
ATOM 670 C C . HIS A 1 85 ? 10.382 -6.670 -8.460 1.00 93.25 85 HIS A C 1
ATOM 672 O O . HIS A 1 85 ? 9.710 -7.200 -7.575 1.00 93.25 85 HIS A O 1
ATOM 678 N N . ALA A 1 86 ? 10.378 -5.348 -8.653 1.00 95.06 86 ALA A N 1
ATOM 679 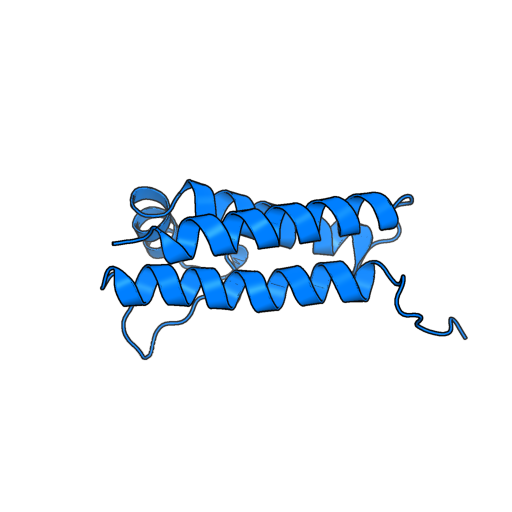C CA . ALA A 1 86 ? 9.543 -4.442 -7.870 1.00 95.06 86 ALA A CA 1
ATOM 680 C C . ALA A 1 86 ? 8.045 -4.747 -8.044 1.00 95.06 86 ALA A C 1
ATOM 682 O O . ALA A 1 86 ? 7.300 -4.761 -7.067 1.00 95.06 86 ALA A O 1
ATOM 683 N N . ALA A 1 87 ? 7.600 -5.064 -9.262 1.00 95.31 87 ALA A N 1
ATOM 684 C CA . ALA A 1 87 ? 6.223 -5.473 -9.516 1.00 95.31 87 ALA A CA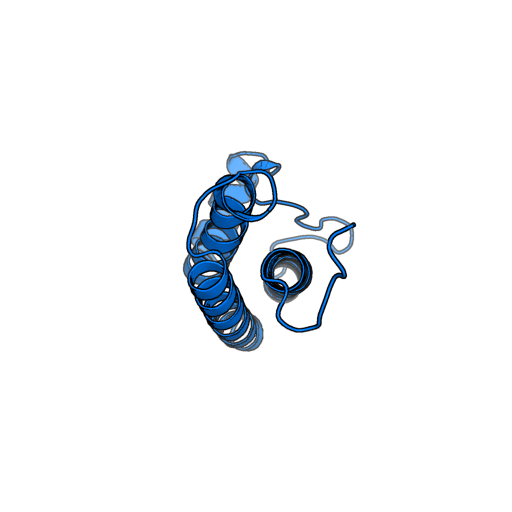 1
ATOM 685 C C . ALA A 1 87 ? 5.869 -6.810 -8.850 1.00 95.31 87 ALA A C 1
ATOM 687 O O . ALA A 1 87 ? 4.802 -6.923 -8.247 1.00 95.31 87 ALA A O 1
ATOM 688 N N . GLU A 1 88 ? 6.748 -7.814 -8.913 1.00 96.62 88 GLU A N 1
ATOM 689 C CA . GLU A 1 88 ? 6.559 -9.081 -8.189 1.00 96.62 88 GLU A CA 1
ATOM 690 C C . GLU A 1 88 ? 6.430 -8.844 -6.681 1.00 96.62 88 GLU A C 1
ATOM 692 O O . GLU A 1 88 ? 5.517 -9.376 -6.040 1.00 96.62 88 GLU A O 1
ATOM 697 N N . ARG A 1 89 ? 7.294 -7.988 -6.123 1.00 97.25 89 ARG A N 1
ATOM 698 C CA . ARG A 1 89 ? 7.235 -7.595 -4.716 1.00 97.25 89 ARG A CA 1
ATOM 699 C C . ARG A 1 89 ? 5.921 -6.895 -4.377 1.00 97.25 89 ARG A C 1
ATOM 701 O O . ARG A 1 89 ? 5.278 -7.285 -3.404 1.00 97.25 89 ARG A O 1
ATOM 708 N N . ALA A 1 90 ? 5.488 -5.928 -5.184 1.00 97.81 90 ALA A N 1
ATOM 709 C CA . ALA A 1 90 ? 4.230 -5.212 -4.979 1.00 97.81 90 ALA A CA 1
ATOM 710 C C . ALA A 1 90 ? 3.018 -6.161 -4.987 1.00 97.81 90 ALA A C 1
ATOM 712 O O . ALA A 1 90 ? 2.149 -6.076 -4.118 1.00 97.81 90 ALA A O 1
ATOM 713 N N . MET A 1 91 ? 2.985 -7.127 -5.911 1.00 98.06 91 MET A N 1
ATOM 714 C CA . MET A 1 91 ? 1.914 -8.126 -5.976 1.00 98.06 91 MET A CA 1
ATOM 715 C C . MET A 1 91 ? 1.929 -9.085 -4.776 1.00 98.06 91 MET A C 1
ATOM 717 O O . MET A 1 91 ? 0.867 -9.440 -4.257 1.00 98.06 91 MET A O 1
ATOM 721 N N . ALA A 1 92 ? 3.112 -9.482 -4.296 1.00 98.31 92 ALA A N 1
ATOM 722 C CA . ALA A 1 92 ? 3.245 -10.295 -3.087 1.00 98.31 92 ALA A CA 1
ATOM 723 C C . ALA A 1 92 ? 2.770 -9.538 -1.833 1.00 98.31 92 ALA A C 1
ATOM 725 O O . ALA A 1 92 ? 2.047 -10.099 -1.005 1.00 98.31 92 ALA A O 1
ATOM 726 N N . LEU A 1 93 ? 3.119 -8.253 -1.718 1.00 98.50 93 LEU A N 1
ATOM 727 C CA . LEU A 1 93 ? 2.649 -7.374 -0.647 1.00 98.50 93 LEU A CA 1
ATOM 728 C C . LEU A 1 93 ? 1.127 -7.205 -0.690 1.00 98.50 93 LEU A C 1
ATOM 730 O O . LEU A 1 93 ? 0.481 -7.381 0.339 1.00 98.50 93 LEU A O 1
ATOM 734 N N . LEU A 1 94 ? 0.533 -6.980 -1.868 1.00 98.50 94 LEU A N 1
ATOM 735 C CA . LEU A 1 94 ? -0.925 -6.927 -2.032 1.00 98.50 94 LEU A CA 1
ATOM 736 C C . LEU A 1 94 ? -1.601 -8.220 -1.548 1.00 98.50 94 LEU A C 1
ATOM 738 O O . LEU A 1 94 ? -2.623 -8.170 -0.860 1.00 98.50 94 LEU A O 1
ATOM 742 N N . HIS A 1 95 ? -1.042 -9.387 -1.883 1.00 98.19 95 HIS A N 1
ATOM 743 C CA . HIS A 1 95 ? -1.577 -10.661 -1.400 1.00 98.19 95 HIS A CA 1
ATOM 744 C C . HIS A 1 95 ? -1.530 -10.752 0.134 1.00 98.19 95 HIS A C 1
ATOM 746 O O . HIS A 1 95 ? -2.502 -11.190 0.756 1.00 98.19 95 HIS A O 1
ATOM 752 N N . SER A 1 96 ? -0.436 -10.285 0.744 1.00 98.06 96 SER A N 1
ATOM 753 C CA . SER A 1 96 ? -0.294 -10.202 2.202 1.00 98.06 96 SER A CA 1
ATOM 754 C C . SER A 1 96 ? -1.324 -9.257 2.829 1.00 98.06 96 SER A C 1
ATOM 756 O O . SER A 1 96 ? -2.034 -9.661 3.752 1.00 98.06 96 SER A O 1
ATOM 758 N N . ILE A 1 97 ? -1.476 -8.046 2.278 1.00 98.06 97 ILE A N 1
ATOM 759 C CA . ILE A 1 97 ? -2.448 -7.032 2.717 1.00 98.06 97 ILE A CA 1
ATOM 760 C C . ILE A 1 97 ? -3.861 -7.609 2.705 1.00 98.06 97 ILE A C 1
ATOM 762 O O . ILE A 1 97 ? -4.560 -7.531 3.711 1.00 98.06 97 ILE A O 1
ATOM 766 N N . ARG A 1 98 ? -4.272 -8.262 1.610 1.00 97.88 98 ARG A N 1
ATOM 767 C CA . ARG A 1 98 ? -5.582 -8.925 1.535 1.00 97.88 98 ARG A CA 1
ATOM 768 C C . ARG A 1 98 ? -5.746 -9.973 2.637 1.00 97.88 98 ARG A C 1
ATOM 770 O O . ARG A 1 98 ? -6.802 -10.063 3.259 1.00 97.88 98 ARG A O 1
ATOM 777 N N . GLY A 1 99 ? -4.718 -10.788 2.863 1.00 97.38 99 GLY A N 1
ATOM 778 C CA . GLY A 1 99 ? -4.729 -11.804 3.910 1.00 97.38 99 GLY A CA 1
ATOM 779 C C . GLY A 1 99 ? -4.890 -11.205 5.308 1.00 97.38 99 GLY A C 1
ATOM 780 O O . GLY A 1 99 ? -5.658 -11.745 6.102 1.00 97.38 99 GLY A O 1
ATOM 781 N N . LEU A 1 100 ? -4.182 -10.113 5.600 1.00 96.50 100 LEU A N 1
ATOM 782 C CA . LEU A 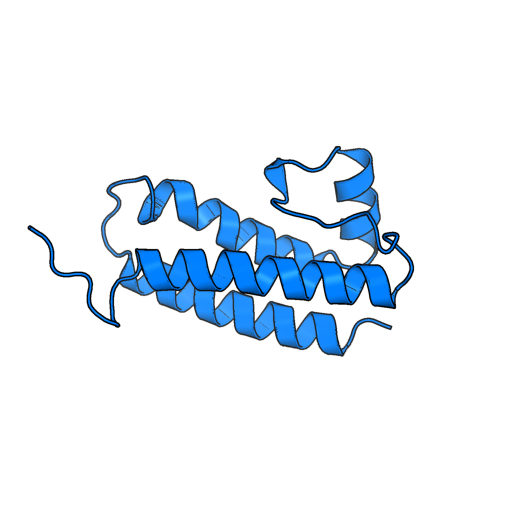1 100 ? -4.269 -9.368 6.859 1.00 96.50 100 LEU A CA 1
ATOM 783 C C . LEU A 1 100 ? -5.656 -8.746 7.035 1.00 96.50 100 LEU A C 1
ATOM 785 O O . LEU A 1 100 ? -6.319 -9.038 8.024 1.00 96.50 100 LEU A O 1
ATOM 789 N N . ALA A 1 101 ? -6.140 -8.027 6.024 1.00 95.62 101 ALA A N 1
ATOM 790 C CA . ALA A 1 101 ? -7.428 -7.344 6.044 1.00 95.62 101 ALA A CA 1
ATOM 791 C C . ALA A 1 101 ? -8.609 -8.298 6.293 1.00 95.62 101 ALA A C 1
ATOM 793 O O . ALA A 1 101 ? -9.532 -7.988 7.040 1.00 95.62 101 ALA A O 1
ATOM 794 N N . CYS A 1 102 ? -8.580 -9.505 5.716 1.00 94.56 102 CYS A N 1
ATOM 795 C CA . CYS A 1 102 ? -9.606 -10.519 5.975 1.00 94.56 102 CYS A CA 1
ATOM 796 C C . CYS A 1 102 ? -9.566 -11.096 7.404 1.00 94.56 102 CYS A C 1
ATOM 798 O O . CYS A 1 102 ? -10.545 -11.718 7.828 1.00 94.56 102 CYS A O 1
ATOM 800 N N . ARG A 1 103 ? -8.446 -10.949 8.124 1.00 91.25 103 ARG A N 1
ATOM 801 C CA . ARG A 1 103 ? -8.280 -11.388 9.520 1.00 91.25 103 ARG A CA 1
ATOM 802 C C . ARG A 1 103 ? -8.570 -10.284 10.533 1.00 91.25 103 ARG A C 1
ATOM 804 O O . ARG A 1 103 ? -8.799 -10.624 11.696 1.00 91.25 103 ARG A O 1
ATOM 811 N N . SER A 1 104 ? -8.559 -9.023 10.107 1.00 81.88 104 SER A N 1
ATOM 812 C CA . SER A 1 104 ? -8.933 -7.873 10.928 1.00 81.88 104 SER A CA 1
ATOM 813 C C . SER A 1 104 ? -10.309 -8.103 11.550 1.00 81.88 104 SER A C 1
ATOM 815 O O . SER A 1 104 ? -11.233 -8.601 10.892 1.00 81.88 104 SER A O 1
ATOM 817 N N . ARG A 1 105 ? -10.399 -7.864 12.860 1.00 62.44 105 ARG A N 1
ATOM 818 C CA . ARG A 1 105 ? -11.610 -8.116 13.644 1.00 62.44 105 ARG A CA 1
ATOM 819 C C . ARG A 1 105 ? -12.526 -6.918 13.588 1.00 62.44 105 ARG A C 1
ATOM 821 O O . ARG A 1 105 ? -12.034 -5.808 13.883 1.00 62.44 105 ARG A O 1
#